Protein AF-A0A378BWE7-F1 (afdb_monomer_lite)

pLDDT: mean 93.75, std 11.57, range [32.78, 98.69]

Foldseek 3Di:
DAQAWEAEVQAWIKGFHDFDADPVRHTDDTDIDTDPVGRVHDDPVPDDHPYYDYDEDPVAWAKAKEKEADDQFQDPCLVPDPDSVVGGDPVRIDIDIDIDGNVCLPFDAPDWDQPPQFAIWHFHPPPDDNRYTYIYHPDGDDDPPVVVPD

Secondary structure (DSSP, 8-state):
-TT-EEEETTS-EEEEEEEEE-TTS-EEEEEEEEEGGGTTS--TT-PPP--EE----TTTPEEEEEEEE--SBSSS-GGGSSSGGGGB-TTSEEEEEEEE-GGGGGP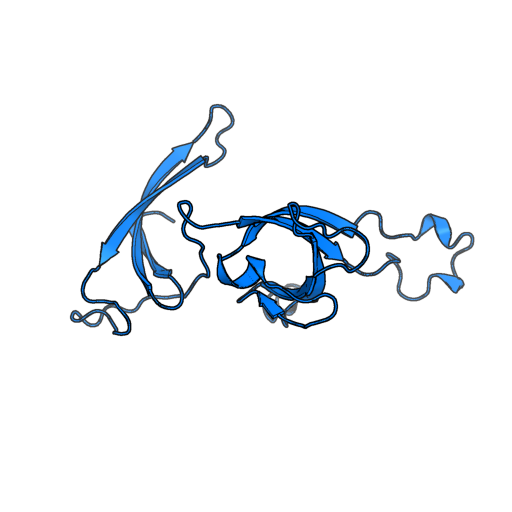PBT-EEEETTTEEEEE-TTT-BTTBEEEEEEEE---SSGGG--

Sequence (150 aa):
MLGKEVRLRNAYVIKAERVEKDAEGNITTIFCTYDADTLSKDPADGRKVKGVIHWVSAAHALPVEIRLYDRLFSVPNPGAADDFLAVINPESLVIKQGYAEPSLAQAEAGKAYQFEREGYFCLDSRYATATNLVFNRTVGLRDTWAKAGE

Organism: Klebsiella pneumoniae subsp. ozaenae (NCBI:txid574)

Structure (mmCIF, N/CA/C/O backbone):
data_AF-A0A378BWE7-F1
#
_entry.id   AF-A0A378BWE7-F1
#
loop_
_atom_site.group_PDB
_atom_site.id
_atom_site.type_symbol
_atom_site.label_atom_id
_atom_site.label_alt_id
_atom_site.label_comp_id
_atom_site.label_asym_id
_atom_site.label_entity_id
_atom_site.label_seq_id
_atom_site.pdbx_PDB_ins_code
_atom_site.Cartn_x
_atom_site.Cartn_y
_atom_site.Cartn_z
_atom_site.occupancy
_atom_site.B_iso_or_equiv
_atom_site.auth_seq_id
_atom_site.auth_comp_id
_atom_site.auth_asym_id
_atom_site.auth_atom_id
_atom_site.pdbx_PDB_model_num
ATOM 1 N N . MET A 1 1 ? -4.709 -14.369 12.193 1.00 67.50 1 MET A N 1
ATOM 2 C CA . MET A 1 1 ? -5.170 -15.283 13.263 1.00 67.50 1 MET A CA 1
ATOM 3 C C . MET A 1 1 ? -6.279 -14.564 14.008 1.00 67.50 1 MET A C 1
ATOM 5 O O . MET A 1 1 ? -6.052 -13.427 14.407 1.00 67.50 1 MET A O 1
ATOM 9 N N . LEU A 1 2 ? -7.461 -15.171 14.109 1.00 89.94 2 LEU A N 1
ATOM 10 C CA . LEU A 1 2 ? -8.603 -14.579 14.815 1.00 89.94 2 LEU A CA 1
ATOM 11 C C . LEU A 1 2 ? -8.305 -14.428 16.314 1.00 89.94 2 LEU A C 1
ATOM 13 O O . LEU A 1 2 ? -7.444 -15.128 16.850 1.00 89.94 2 LEU A O 1
ATOM 17 N N . GLY A 1 3 ? -8.973 -13.478 16.964 1.00 90.94 3 GLY A N 1
ATOM 18 C CA . GLY A 1 3 ? -8.809 -13.158 18.382 1.00 90.94 3 GLY A CA 1
ATOM 19 C C . GLY A 1 3 ? -7.529 -12.393 18.732 1.00 90.94 3 GLY A C 1
ATOM 20 O O . GLY A 1 3 ? -7.311 -12.097 19.904 1.00 90.94 3 GLY A O 1
ATOM 21 N N . LYS A 1 4 ? -6.681 -12.067 17.747 1.00 93.62 4 LYS A N 1
ATOM 22 C CA . LYS A 1 4 ? -5.470 -11.259 17.944 1.00 93.62 4 LYS A CA 1
ATOM 23 C C . LYS A 1 4 ? -5.707 -9.790 17.618 1.00 93.62 4 LYS A C 1
ATOM 25 O O . LYS A 1 4 ? -6.535 -9.452 16.772 1.00 93.62 4 LYS A O 1
ATOM 30 N N . GLU A 1 5 ? -4.907 -8.952 18.266 1.00 95.19 5 GLU A N 1
ATOM 31 C CA . GLU A 1 5 ? -4.941 -7.500 18.133 1.00 95.19 5 GLU A CA 1
ATOM 32 C C . GLU A 1 5 ? -3.760 -6.965 17.335 1.00 95.19 5 GLU A C 1
ATOM 34 O O . GLU A 1 5 ? -2.645 -7.498 17.388 1.00 95.19 5 GLU A O 1
ATOM 39 N N . VAL A 1 6 ? -4.013 -5.874 16.623 1.00 96.69 6 VAL A N 1
ATOM 40 C CA . VAL A 1 6 ? -3.009 -5.098 15.904 1.00 96.69 6 VAL A CA 1
ATOM 41 C C . VAL A 1 6 ? -3.364 -3.621 16.003 1.00 96.69 6 VAL A C 1
ATOM 43 O O . VAL A 1 6 ? -4.539 -3.259 16.070 1.00 96.69 6 VAL A O 1
ATOM 46 N N . ARG A 1 7 ? -2.358 -2.749 16.020 1.00 97.31 7 ARG A N 1
ATOM 47 C CA . ARG A 1 7 ? -2.584 -1.307 15.964 1.00 97.31 7 ARG A CA 1
ATOM 48 C C . ARG A 1 7 ? -2.670 -0.850 14.514 1.00 97.31 7 ARG A C 1
ATOM 50 O O . ARG A 1 7 ? -1.788 -1.151 13.710 1.00 97.31 7 ARG A O 1
ATOM 57 N N . LEU A 1 8 ? -3.700 -0.080 14.196 1.00 97.69 8 LEU A N 1
ATOM 58 C CA . LEU A 1 8 ? -3.741 0.690 12.963 1.00 97.69 8 LEU A CA 1
ATOM 59 C C . LEU A 1 8 ? -2.814 1.898 13.115 1.00 97.69 8 LEU A C 1
ATOM 61 O O . LEU A 1 8 ? -2.869 2.615 14.118 1.00 97.69 8 LEU A O 1
ATOM 65 N N . ARG A 1 9 ? -1.918 2.110 12.149 1.00 97.25 9 ARG A N 1
ATOM 66 C CA . ARG A 1 9 ? -0.983 3.236 12.172 1.00 97.25 9 ARG A CA 1
ATOM 67 C C . ARG A 1 9 ? -1.734 4.555 12.376 1.00 97.25 9 ARG A C 1
ATOM 69 O O . ARG A 1 9 ? -2.716 4.815 11.687 1.00 97.25 9 ARG A O 1
ATOM 76 N N . ASN A 1 10 ? -1.249 5.367 13.320 1.00 96.12 10 ASN A N 1
ATOM 77 C CA . ASN A 1 10 ? -1.820 6.667 13.697 1.00 96.12 10 ASN A CA 1
ATOM 78 C C . ASN A 1 10 ? -3.310 6.607 14.093 1.00 96.12 10 ASN A C 1
ATOM 80 O O . ASN A 1 10 ? -4.024 7.598 13.980 1.00 96.12 10 ASN A O 1
ATOM 84 N N . ALA A 1 11 ? -3.777 5.445 14.557 1.00 96.88 11 ALA A N 1
ATOM 85 C CA . ALA A 1 11 ? -5.167 5.202 14.913 1.00 96.88 11 ALA A CA 1
ATOM 86 C C . ALA A 1 11 ? -5.280 4.192 16.077 1.00 96.88 11 ALA A C 1
ATOM 88 O O . ALA A 1 11 ? -4.347 3.996 16.867 1.00 96.88 11 ALA A O 1
ATOM 89 N N . TYR A 1 12 ? -6.461 3.591 16.203 1.00 97.88 12 TYR A N 1
ATOM 90 C CA . TYR A 1 12 ? -6.854 2.690 17.282 1.00 97.88 12 TYR A CA 1
ATOM 91 C C . TYR A 1 12 ? -6.238 1.286 17.164 1.00 97.88 12 TYR A C 1
ATOM 93 O O . TYR A 1 12 ? -5.763 0.856 16.107 1.00 97.88 12 TYR A O 1
ATOM 101 N N . VAL A 1 13 ? -6.284 0.541 18.267 1.00 97.81 13 VAL A N 1
ATOM 102 C CA . VAL A 1 13 ? -6.072 -0.910 18.293 1.00 97.81 13 VAL A CA 1
ATOM 103 C C . VAL A 1 13 ? -7.354 -1.603 17.845 1.00 97.81 13 VAL A C 1
ATOM 105 O O . VAL A 1 13 ? -8.440 -1.262 18.314 1.00 97.81 13 VAL A O 1
ATOM 108 N N . ILE A 1 14 ? -7.221 -2.580 16.948 1.00 97.50 14 ILE A N 1
ATOM 109 C CA . ILE A 1 14 ? -8.327 -3.411 16.470 1.00 97.50 14 ILE A CA 1
ATOM 110 C C . ILE A 1 14 ? -8.095 -4.877 16.816 1.00 97.50 14 ILE A C 1
ATOM 112 O O . ILE A 1 14 ? -6.951 -5.338 16.873 1.00 97.50 14 ILE A O 1
ATOM 116 N N . LYS A 1 15 ? -9.186 -5.622 16.974 1.00 96.94 15 LYS A N 1
ATOM 117 C CA . LYS A 1 15 ? -9.182 -7.067 17.199 1.00 96.94 15 LYS A CA 1
ATOM 118 C C . LYS A 1 15 ? -9.972 -7.767 16.104 1.00 96.94 15 LYS A C 1
ATOM 120 O O . LYS A 1 15 ? -11.129 -7.434 15.874 1.00 96.94 15 LYS A O 1
ATOM 125 N N . ALA A 1 16 ? -9.358 -8.746 15.443 1.00 97.19 16 ALA A N 1
ATOM 126 C CA . ALA A 1 16 ? -10.034 -9.531 14.411 1.00 97.19 16 ALA A CA 1
ATOM 127 C C . ALA A 1 16 ? -10.967 -10.574 15.045 1.00 97.19 16 ALA A C 1
ATOM 129 O O . ALA A 1 16 ? -10.490 -11.479 15.730 1.00 97.19 16 ALA A O 1
ATOM 130 N N . GLU A 1 17 ? -12.272 -10.481 14.789 1.00 97.69 17 GLU A N 1
ATOM 131 C CA . GLU A 1 17 ? -13.286 -11.347 15.410 1.00 97.69 17 GLU A CA 1
ATOM 132 C C . GLU A 1 17 ? -13.723 -12.483 14.482 1.00 97.69 17 GLU A C 1
ATOM 134 O O . GLU A 1 17 ? -13.760 -13.645 14.885 1.00 97.69 17 GLU A O 1
ATOM 139 N N . ARG A 1 18 ? -14.009 -12.173 13.211 1.00 97.69 18 ARG A N 1
ATOM 140 C CA . ARG A 1 18 ? -14.424 -13.167 12.207 1.00 97.69 18 ARG A CA 1
ATOM 141 C C . ARG A 1 18 ? -13.958 -12.789 10.805 1.00 97.69 18 ARG A C 1
ATOM 143 O O . ARG A 1 18 ? -13.626 -11.636 10.539 1.00 97.69 18 ARG A O 1
ATOM 150 N N . VAL A 1 19 ? -13.977 -13.766 9.903 1.00 98.12 19 VAL A N 1
ATOM 151 C CA . VAL A 1 19 ? -13.735 -13.561 8.470 1.00 98.12 19 VAL A CA 1
ATOM 152 C C . VAL A 1 19 ? -14.895 -14.104 7.652 1.00 98.12 19 VAL A C 1
ATOM 154 O O . VAL A 1 19 ? -15.502 -15.106 8.027 1.00 98.12 19 VAL A O 1
ATOM 157 N N .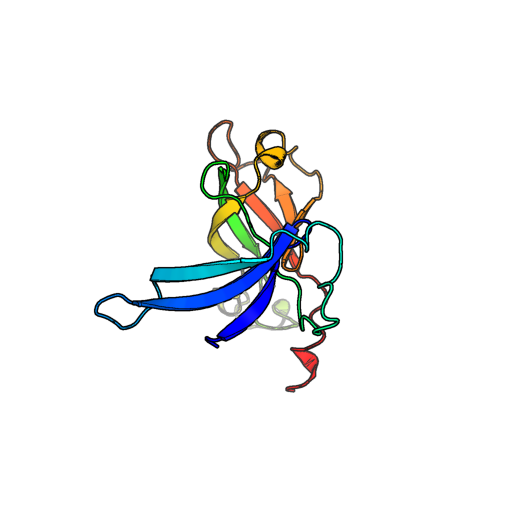 GLU A 1 20 ? -15.175 -13.453 6.533 1.00 98.25 20 GLU A N 1
ATOM 158 C CA . GLU A 1 20 ? -15.972 -14.014 5.445 1.00 98.25 20 GLU A CA 1
ATOM 159 C C . GLU A 1 20 ? -15.047 -14.523 4.346 1.00 98.25 20 GLU A C 1
ATOM 161 O O . GLU A 1 20 ? -13.941 -14.004 4.149 1.00 98.25 20 GLU A O 1
ATOM 166 N N . LYS A 1 21 ? -15.497 -15.583 3.674 1.00 98.44 21 LYS A N 1
ATOM 167 C CA . LYS A 1 21 ? -14.787 -16.222 2.574 1.00 98.44 21 LYS A CA 1
ATOM 168 C C . LYS A 1 21 ? -15.721 -16.426 1.391 1.00 98.44 21 LYS A C 1
ATOM 170 O O . LYS A 1 21 ? -16.920 -16.614 1.593 1.00 98.44 21 LYS A O 1
ATOM 175 N N . ASP A 1 22 ? -15.165 -16.402 0.189 1.00 97.81 22 ASP A N 1
ATOM 176 C CA . ASP A 1 22 ? -15.877 -16.803 -1.023 1.00 97.81 22 ASP A CA 1
ATOM 177 C C . ASP A 1 22 ? -15.974 -18.340 -1.154 1.00 97.81 22 ASP A C 1
ATOM 179 O O . ASP A 1 22 ? -15.549 -19.093 -0.272 1.00 97.81 22 ASP A O 1
ATOM 183 N N . ALA A 1 23 ? -16.554 -18.808 -2.263 1.00 98.00 23 ALA A N 1
ATOM 184 C CA . ALA A 1 23 ? -16.739 -20.232 -2.549 1.00 98.00 23 ALA A CA 1
ATOM 185 C C . ALA A 1 23 ? -15.419 -21.006 -2.736 1.00 98.00 23 ALA A C 1
ATOM 187 O O . ALA A 1 23 ? -15.393 -22.222 -2.559 1.00 98.00 23 ALA A O 1
ATOM 188 N N . GLU A 1 24 ? -14.332 -20.312 -3.071 1.00 97.44 24 GLU A N 1
ATOM 189 C CA . GLU A 1 24 ? -12.995 -20.880 -3.276 1.00 97.44 24 GLU A CA 1
ATOM 190 C C . GLU A 1 24 ? -12.166 -20.867 -1.980 1.00 97.44 24 GLU A C 1
ATOM 192 O O . GLU A 1 24 ? -11.083 -21.447 -1.907 1.00 97.44 24 GLU A O 1
ATOM 197 N N . GLY A 1 25 ? -12.696 -20.250 -0.920 1.00 96.88 25 GLY A N 1
ATOM 198 C CA . GLY A 1 25 ? -12.066 -20.159 0.389 1.00 96.88 25 GLY A CA 1
ATOM 199 C C . GLY A 1 25 ? -11.161 -18.939 0.571 1.00 96.88 25 GLY A C 1
ATOM 200 O O . GLY A 1 25 ? -10.504 -18.846 1.620 1.00 96.88 25 GLY A O 1
ATOM 201 N N . ASN A 1 26 ? -11.144 -17.996 -0.378 1.00 97.38 26 ASN A N 1
ATOM 202 C CA . ASN A 1 26 ? -10.397 -16.745 -0.259 1.00 97.38 26 ASN A CA 1
ATOM 203 C C . ASN A 1 26 ? -11.097 -15.808 0.729 1.00 97.38 26 ASN A C 1
ATOM 205 O O . ASN A 1 26 ? -12.321 -15.712 0.749 1.00 97.38 26 ASN A O 1
ATOM 209 N N . ILE A 1 27 ? -10.329 -15.101 1.562 1.00 97.44 27 ILE A N 1
ATOM 210 C CA . ILE A 1 27 ? -10.885 -14.137 2.525 1.00 97.44 27 ILE A CA 1
ATOM 211 C C . ILE A 1 27 ? -11.332 -12.877 1.781 1.00 97.44 27 ILE A C 1
ATOM 213 O O . ILE A 1 27 ? -10.513 -12.219 1.144 1.00 97.44 27 ILE A O 1
ATOM 217 N N . THR A 1 28 ? -12.603 -12.505 1.930 1.00 97.88 28 THR A N 1
ATOM 218 C CA . THR A 1 28 ? -13.199 -11.321 1.287 1.00 97.88 28 THR A CA 1
ATOM 219 C C . THR A 1 28 ? -13.384 -10.160 2.254 1.00 97.88 28 THR A C 1
ATOM 221 O O . THR A 1 28 ? -13.318 -8.998 1.861 1.00 97.88 28 THR A O 1
ATOM 224 N N . THR A 1 29 ? -13.629 -10.438 3.536 1.00 97.94 29 THR A N 1
ATOM 225 C CA . THR A 1 29 ? -13.834 -9.403 4.557 1.00 97.94 29 THR A CA 1
ATOM 226 C C . THR A 1 29 ? -13.366 -9.892 5.922 1.00 97.94 29 THR A C 1
ATOM 228 O O . THR A 1 29 ? -13.593 -11.040 6.306 1.00 97.94 29 THR A O 1
ATOM 231 N N . ILE A 1 30 ? -12.715 -9.004 6.674 1.00 97.56 30 ILE A N 1
ATOM 232 C CA . ILE A 1 30 ? -12.307 -9.234 8.061 1.00 97.56 30 ILE A CA 1
ATOM 233 C C . ILE A 1 30 ? -13.117 -8.283 8.935 1.00 97.56 30 ILE A C 1
ATOM 235 O O . ILE A 1 30 ? -13.037 -7.067 8.775 1.00 97.56 30 ILE A O 1
ATOM 239 N N . PHE A 1 31 ? -13.887 -8.838 9.862 1.00 98.19 31 PHE A N 1
ATOM 240 C CA . PHE A 1 31 ? -14.690 -8.061 10.796 1.00 98.19 31 PHE A CA 1
ATOM 241 C C . PHE A 1 31 ? -13.923 -7.904 12.098 1.00 98.19 31 PHE A C 1
ATOM 243 O O . PHE A 1 31 ? -13.473 -8.892 12.693 1.00 98.19 31 PHE A O 1
ATOM 250 N N . CYS A 1 32 ? -13.799 -6.657 12.536 1.00 98.12 32 CYS A N 1
ATOM 251 C CA . CYS A 1 32 ? -13.018 -6.288 13.702 1.00 98.12 32 CYS A CA 1
ATOM 252 C C . CYS A 1 32 ? -13.839 -5.447 14.678 1.00 98.12 32 CYS A C 1
ATOM 254 O O . CYS A 1 32 ? -14.725 -4.696 14.271 1.00 98.12 32 CYS A O 1
ATOM 256 N N . THR A 1 33 ? -13.487 -5.531 15.955 1.00 98.06 33 THR A N 1
ATOM 257 C CA . THR A 1 33 ? -13.810 -4.514 16.963 1.00 98.06 33 THR A CA 1
ATOM 258 C C . THR A 1 33 ? -12.610 -3.582 17.139 1.00 98.06 33 THR A C 1
ATOM 260 O O . THR A 1 33 ? -11.499 -3.909 16.708 1.00 98.06 33 THR A O 1
ATOM 263 N N . TYR A 1 34 ? -12.815 -2.414 17.746 1.00 97.50 34 TYR A N 1
ATOM 264 C CA . TYR A 1 34 ? -11.731 -1.493 18.088 1.00 97.50 34 TYR A CA 1
ATOM 265 C C . TYR A 1 34 ? -11.869 -0.997 19.526 1.00 97.50 34 TYR A C 1
ATOM 267 O O . TYR A 1 34 ? -12.969 -0.968 20.076 1.00 97.50 34 TYR A O 1
ATOM 275 N N . ASP A 1 35 ? -10.744 -0.607 20.116 1.00 97.00 35 ASP A N 1
ATOM 276 C CA . ASP A 1 35 ? -10.679 -0.015 21.449 1.00 97.00 35 ASP A CA 1
ATOM 277 C C . ASP A 1 35 ? -10.621 1.517 21.337 1.00 97.00 35 ASP A C 1
ATOM 279 O O . ASP A 1 35 ? -9.616 2.075 20.885 1.00 97.00 35 ASP A O 1
ATOM 283 N N . ALA A 1 36 ? -11.699 2.199 21.733 1.00 96.69 36 ALA A N 1
ATOM 284 C CA . ALA A 1 36 ? -11.846 3.649 21.594 1.00 96.69 36 ALA A CA 1
ATOM 285 C C . ALA A 1 36 ? -10.869 4.463 22.462 1.00 96.69 36 ALA A C 1
ATOM 287 O O . ALA A 1 36 ? -10.569 5.607 22.117 1.00 96.69 36 ALA A O 1
ATOM 288 N N . ASP A 1 37 ? -10.309 3.874 23.520 1.00 95.81 37 ASP A N 1
ATOM 289 C CA . ASP A 1 37 ? -9.399 4.565 24.438 1.00 95.81 37 ASP A CA 1
ATOM 290 C C . ASP A 1 37 ? -7.933 4.529 23.968 1.00 95.81 37 ASP A C 1
ATOM 292 O O . ASP A 1 37 ? -7.047 5.120 24.589 1.00 95.81 37 ASP A O 1
ATOM 296 N N . THR A 1 38 ? -7.663 3.879 22.830 1.00 96.69 38 THR A N 1
ATOM 297 C CA . THR A 1 38 ? -6.298 3.646 22.321 1.00 96.69 38 THR A CA 1
ATOM 298 C C . THR A 1 38 ? -5.829 4.637 21.257 1.00 96.69 38 THR A C 1
ATOM 300 O O . THR A 1 38 ? -4.745 4.455 20.687 1.00 96.69 38 THR A O 1
ATOM 303 N N . LEU A 1 39 ? -6.593 5.697 20.964 1.00 96.00 39 LEU A N 1
ATOM 304 C CA . LEU A 1 39 ? -6.133 6.739 20.040 1.00 96.00 39 LEU A CA 1
ATOM 305 C C . LEU A 1 39 ? -4.897 7.437 20.614 1.00 96.00 39 LEU A C 1
ATOM 307 O O . LEU A 1 39 ? -4.972 8.092 21.653 1.00 96.00 39 LEU A O 1
ATOM 311 N N . SER A 1 40 ? -3.760 7.296 19.927 1.00 89.19 40 SER A N 1
ATOM 312 C CA . SER A 1 40 ? -2.462 7.866 20.329 1.00 89.19 40 SER A CA 1
ATOM 313 C C . SER A 1 40 ? -1.979 7.456 21.730 1.00 89.19 40 SER A C 1
ATOM 315 O O . SER A 1 40 ? -1.095 8.103 22.289 1.00 89.19 40 SER A O 1
ATOM 317 N N . LYS A 1 41 ? -2.550 6.392 22.304 1.00 92.62 41 LYS A N 1
ATOM 318 C CA . LYS A 1 41 ? -2.253 5.893 23.652 1.00 92.62 41 LYS A CA 1
ATOM 319 C C . LYS A 1 41 ? -2.195 4.375 23.653 1.00 92.62 41 LYS A C 1
ATOM 321 O O . LYS A 1 41 ? -2.854 3.723 22.839 1.00 92.62 41 LYS A O 1
ATOM 326 N N . ASP A 1 42 ? -1.429 3.812 24.575 1.00 91.50 42 ASP A N 1
ATOM 327 C CA . ASP A 1 42 ? -1.445 2.374 24.830 1.00 91.50 42 ASP A CA 1
ATOM 328 C C . ASP A 1 42 ? -2.722 1.948 25.570 1.00 91.50 42 ASP A C 1
ATOM 330 O O . ASP A 1 42 ? -3.344 2.780 26.236 1.00 91.50 42 ASP A O 1
ATOM 334 N N . PRO A 1 43 ? -3.137 0.672 25.446 1.00 92.69 43 PRO A N 1
ATOM 335 C CA . PRO A 1 43 ? -4.274 0.147 26.193 1.00 92.69 43 PRO A CA 1
ATOM 336 C C . PRO A 1 43 ? -4.128 0.372 27.703 1.00 92.69 43 PRO A C 1
ATOM 338 O O . PRO A 1 43 ? -3.087 0.066 28.288 1.00 92.69 43 PRO A O 1
ATOM 341 N N . ALA A 1 44 ? -5.184 0.882 28.339 1.00 91.88 44 ALA A N 1
ATOM 342 C CA . ALA A 1 44 ? -5.175 1.234 29.761 1.00 91.88 44 ALA A CA 1
ATOM 343 C C . ALA A 1 44 ? -4.988 0.020 30.692 1.00 91.88 44 ALA A C 1
ATOM 345 O O . ALA A 1 44 ? -4.489 0.160 31.805 1.00 91.88 44 ALA A O 1
ATOM 346 N N . ASP A 1 45 ? -5.355 -1.173 30.223 1.00 92.19 45 ASP A N 1
ATOM 347 C CA . ASP A 1 45 ? -5.183 -2.450 30.921 1.00 92.19 45 ASP A CA 1
ATOM 348 C C . ASP A 1 45 ? -3.754 -3.026 30.811 1.00 92.19 45 ASP A C 1
ATOM 350 O O . ASP A 1 45 ? -3.464 -4.090 31.359 1.00 92.19 45 ASP A O 1
ATOM 354 N N . GLY A 1 46 ? -2.844 -2.337 30.111 1.00 90.25 46 GLY A N 1
ATOM 355 C CA . GLY A 1 46 ? -1.438 -2.718 29.983 1.00 90.25 46 GLY A CA 1
ATOM 356 C C . GLY A 1 46 ? -1.174 -3.882 29.024 1.00 90.25 46 GLY A C 1
ATOM 357 O O . GLY A 1 46 ? -0.041 -4.377 28.958 1.00 90.25 46 GLY A O 1
ATOM 358 N N . ARG A 1 47 ? -2.178 -4.344 28.262 1.00 91.94 47 ARG A N 1
ATOM 359 C CA . ARG A 1 47 ? -1.976 -5.430 27.292 1.00 91.94 47 ARG A CA 1
ATOM 360 C C . ARG A 1 47 ? -1.031 -5.002 26.167 1.00 91.94 47 ARG A C 1
ATOM 362 O O . ARG A 1 47 ? -1.099 -3.897 25.632 1.00 91.94 47 ARG A O 1
ATOM 369 N N . LYS A 1 48 ? -0.132 -5.911 25.775 1.00 89.38 48 LYS A N 1
ATOM 370 C CA . LYS A 1 48 ? 0.858 -5.657 24.718 1.00 89.38 48 LYS A CA 1
ATOM 371 C C . LYS A 1 48 ? 0.285 -5.947 23.334 1.00 89.38 48 LYS A C 1
ATOM 373 O O . LYS A 1 48 ? -0.003 -7.100 23.010 1.00 89.38 48 LYS A O 1
ATOM 378 N N . VAL A 1 49 ? 0.249 -4.928 22.479 1.00 92.00 49 VAL A N 1
ATOM 379 C CA . VAL A 1 49 ? -0.110 -5.059 21.060 1.00 92.00 49 VAL A CA 1
ATOM 380 C C . VAL A 1 49 ? 1.152 -5.335 20.240 1.00 92.00 49 VAL A C 1
ATOM 382 O O . VAL A 1 49 ? 2.099 -4.555 20.252 1.00 92.00 49 VAL A O 1
ATOM 385 N N . LYS A 1 50 ? 1.191 -6.477 19.544 1.00 87.81 50 LYS A N 1
ATOM 386 C CA . LYS A 1 50 ? 2.429 -7.038 18.963 1.00 87.81 50 LYS A CA 1
ATOM 387 C C . LYS A 1 50 ? 2.858 -6.436 17.621 1.00 87.81 50 LYS A C 1
ATOM 389 O O . LYS A 1 50 ? 3.878 -6.853 17.082 1.00 87.81 50 LYS A O 1
ATOM 394 N N . GLY A 1 51 ? 2.103 -5.497 17.059 1.00 92.31 51 GLY A N 1
ATOM 395 C CA . GLY A 1 51 ? 2.446 -4.911 15.769 1.00 92.31 51 GLY A CA 1
ATOM 396 C C . GLY A 1 51 ? 1.577 -3.727 15.380 1.00 92.31 51 GLY A C 1
ATOM 397 O O . GLY A 1 51 ? 0.501 -3.509 15.941 1.00 92.31 51 GLY A O 1
ATOM 398 N N . VAL A 1 52 ? 2.070 -2.991 14.388 1.00 95.75 52 VAL A N 1
ATOM 399 C CA . VAL A 1 52 ? 1.385 -1.871 13.745 1.00 95.75 52 VAL A CA 1
ATOM 400 C C . VAL A 1 52 ? 1.296 -2.165 12.249 1.00 95.75 52 VAL A C 1
ATOM 402 O O . VAL A 1 52 ? 2.297 -2.553 11.642 1.00 95.75 52 VAL A O 1
ATOM 405 N N . ILE A 1 53 ? 0.119 -1.980 11.656 1.00 97.06 53 ILE A N 1
ATOM 406 C CA . ILE A 1 53 ? -0.102 -2.078 10.206 1.00 97.06 53 ILE A CA 1
ATOM 407 C C . ILE A 1 53 ? -0.554 -0.728 9.649 1.00 97.06 53 ILE A C 1
ATOM 409 O O . ILE A 1 53 ? -1.229 0.038 10.340 1.00 97.06 53 ILE A O 1
ATOM 413 N N . HIS A 1 54 ? -0.177 -0.432 8.405 1.00 97.94 54 HIS A N 1
ATOM 414 C CA . HIS A 1 54 ? -0.783 0.674 7.667 1.00 97.94 54 HIS A CA 1
ATOM 415 C C . HIS A 1 54 ? -2.214 0.296 7.260 1.00 97.94 54 HIS A C 1
ATOM 417 O O . HIS A 1 54 ? -2.591 -0.878 7.284 1.00 97.94 54 HIS A O 1
ATOM 423 N N . TRP A 1 55 ? -3.011 1.295 6.901 1.00 98.31 55 TRP A N 1
ATOM 424 C CA . TRP A 1 55 ? -4.397 1.134 6.474 1.00 98.31 55 TRP A CA 1
ATOM 425 C C . TRP A 1 55 ? -4.852 2.391 5.728 1.00 98.31 55 TRP A C 1
ATOM 427 O O . TRP A 1 55 ? -4.209 3.434 5.822 1.00 98.31 55 TRP A O 1
ATOM 437 N N . VAL A 1 56 ? -5.979 2.296 5.024 1.00 98.25 56 VAL A N 1
ATOM 438 C CA . VAL A 1 56 ? -6.673 3.439 4.419 1.00 98.25 56 VAL A CA 1
ATOM 439 C C . VAL A 1 56 ? -8.172 3.337 4.701 1.00 98.25 56 VAL A C 1
ATOM 441 O O . VAL A 1 56 ? -8.717 2.241 4.840 1.00 98.25 56 VAL A O 1
ATOM 444 N N . SER A 1 57 ? -8.853 4.478 4.806 1.00 98.19 57 SER A N 1
ATOM 445 C CA . SER A 1 57 ? -10.307 4.524 4.995 1.00 98.19 57 SER A CA 1
ATOM 446 C C . SER A 1 57 ? -11.014 4.293 3.663 1.00 98.19 57 SER A C 1
ATOM 448 O O . SER A 1 57 ? -10.898 5.127 2.774 1.00 98.19 57 SER A O 1
ATOM 450 N N . ALA A 1 58 ? -11.799 3.220 3.532 1.00 97.62 58 ALA A N 1
ATOM 451 C CA . ALA A 1 58 ? -12.523 2.914 2.292 1.00 97.62 58 ALA A CA 1
ATOM 452 C C . ALA A 1 58 ? -13.441 4.056 1.811 1.00 97.62 58 ALA A C 1
ATOM 454 O O . ALA A 1 58 ? -13.620 4.230 0.613 1.00 97.62 58 ALA A O 1
ATOM 455 N N . ALA A 1 59 ? -13.982 4.863 2.731 1.00 98.12 59 ALA A N 1
ATOM 456 C CA . ALA A 1 59 ? -14.835 6.005 2.398 1.00 98.12 59 ALA A CA 1
ATOM 457 C C . ALA A 1 59 ? -14.079 7.170 1.732 1.00 98.12 59 ALA A C 1
ATOM 459 O O . ALA A 1 59 ? -14.699 8.012 1.091 1.00 98.12 59 ALA A O 1
ATOM 460 N N . HIS A 1 60 ? -12.758 7.235 1.905 1.00 98.06 60 HIS A N 1
ATOM 461 C CA . HIS A 1 60 ? -11.938 8.356 1.444 1.00 98.06 60 HIS A CA 1
ATOM 462 C C . HIS A 1 60 ? -10.798 7.922 0.517 1.00 98.06 60 HIS A C 1
ATOM 464 O O . HIS A 1 60 ? -10.155 8.764 -0.102 1.00 98.06 60 HIS A O 1
ATOM 470 N N . ALA A 1 61 ? -10.501 6.626 0.447 1.00 97.81 61 ALA A N 1
ATOM 471 C CA . ALA A 1 61 ? -9.343 6.135 -0.268 1.00 97.81 61 ALA A CA 1
ATOM 472 C C . ALA A 1 61 ? -9.460 6.372 -1.778 1.00 97.81 61 ALA A C 1
ATOM 474 O O . ALA A 1 61 ? -10.531 6.255 -2.372 1.00 97.81 61 ALA A O 1
ATOM 475 N N . LEU A 1 62 ? -8.325 6.678 -2.396 1.00 97.81 62 LEU A N 1
ATOM 476 C CA . LEU A 1 62 ? -8.207 6.915 -3.827 1.00 97.81 62 LEU A CA 1
ATOM 477 C C . LEU A 1 62 ? -7.796 5.610 -4.513 1.00 97.81 62 LEU A C 1
ATOM 479 O O . LEU A 1 62 ? -6.827 5.000 -4.055 1.00 97.81 62 LEU A O 1
ATOM 483 N N . PRO A 1 63 ? -8.471 5.168 -5.587 1.00 98.19 63 PRO A N 1
ATOM 484 C CA . PRO A 1 63 ? -7.983 4.055 -6.390 1.00 98.19 63 PRO A CA 1
ATOM 485 C C . PRO A 1 63 ? -6.680 4.463 -7.088 1.00 98.19 63 PRO A C 1
ATOM 487 O O . PRO A 1 63 ? -6.587 5.557 -7.650 1.00 98.19 63 PRO A O 1
ATOM 490 N N . VAL A 1 64 ? -5.673 3.593 -7.039 1.00 98.38 64 VAL A N 1
ATOM 491 C CA . VAL A 1 64 ? -4.354 3.853 -7.626 1.00 98.38 64 VAL A CA 1
ATOM 492 C C . VAL A 1 64 ? -3.803 2.621 -8.334 1.00 98.38 64 VAL A C 1
ATOM 494 O O . VAL A 1 64 ? -3.927 1.495 -7.844 1.00 98.38 64 VAL A O 1
ATOM 497 N N . GLU A 1 65 ? -3.122 2.846 -9.453 1.00 98.69 65 GLU A N 1
ATOM 498 C CA . GLU A 1 65 ? -2.245 1.850 -10.059 1.00 98.69 65 GLU A CA 1
ATOM 499 C C . GLU A 1 65 ? -0.876 1.914 -9.373 1.00 98.69 65 GLU A C 1
ATOM 501 O O . GLU A 1 65 ? -0.280 2.981 -9.216 1.00 98.69 65 GLU A O 1
ATOM 506 N N . ILE A 1 66 ? -0.353 0.759 -8.977 1.00 98.62 66 ILE A N 1
ATOM 507 C CA . ILE A 1 66 ? 0.946 0.622 -8.327 1.00 98.62 66 ILE A CA 1
ATOM 508 C C . ILE A 1 66 ? 1.830 -0.246 -9.210 1.00 98.62 66 ILE A C 1
ATOM 510 O O . ILE A 1 66 ? 1.519 -1.404 -9.491 1.00 98.62 66 ILE A O 1
ATOM 514 N N . ARG A 1 67 ? 2.965 0.310 -9.620 1.00 98.56 67 ARG A N 1
ATOM 515 C CA . ARG A 1 67 ? 3.977 -0.355 -10.436 1.00 98.56 67 ARG A CA 1
ATOM 516 C C . ARG A 1 67 ? 5.130 -0.792 -9.559 1.00 98.56 67 ARG A C 1
ATOM 518 O O . ARG A 1 67 ? 5.947 0.016 -9.112 1.00 98.56 67 ARG A O 1
ATO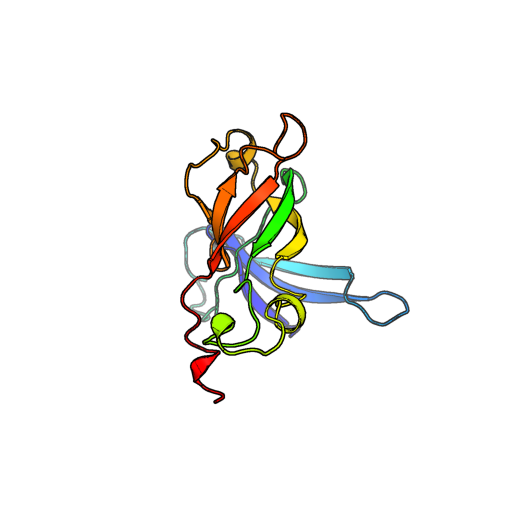M 525 N N . LEU A 1 68 ? 5.167 -2.086 -9.286 1.00 98.25 68 LEU A N 1
ATOM 526 C CA . LEU A 1 68 ? 6.198 -2.719 -8.484 1.00 98.25 68 LEU A CA 1
ATOM 527 C C . LEU A 1 68 ? 7.327 -3.143 -9.415 1.00 98.25 68 LEU A C 1
ATOM 529 O O . LEU A 1 68 ? 7.215 -4.153 -10.106 1.00 98.25 68 LEU A O 1
ATOM 533 N N . TYR A 1 69 ? 8.395 -2.352 -9.436 1.00 97.69 69 TYR A N 1
ATOM 534 C CA . TY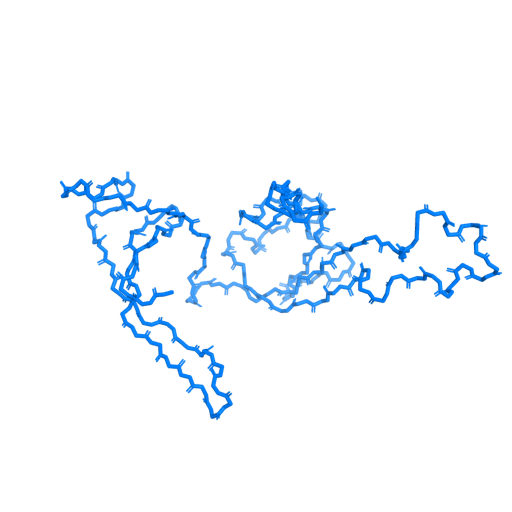R A 1 69 ? 9.609 -2.718 -10.151 1.00 97.69 69 TYR A CA 1
ATOM 535 C C . TYR A 1 69 ? 10.469 -3.678 -9.328 1.00 97.69 69 TYR A C 1
ATOM 537 O O . TYR A 1 69 ? 10.487 -3.623 -8.086 1.00 97.69 69 TYR A O 1
ATOM 545 N N . ASP A 1 70 ? 11.195 -4.515 -10.056 1.00 95.44 70 ASP A N 1
ATOM 546 C CA . ASP A 1 70 ? 12.302 -5.340 -9.587 1.00 95.44 70 ASP A CA 1
ATOM 547 C C . ASP A 1 70 ? 13.469 -5.249 -10.593 1.00 95.44 70 ASP A C 1
ATOM 549 O O . ASP A 1 70 ? 13.424 -4.491 -11.567 1.00 95.44 70 ASP A O 1
ATOM 553 N N . ARG A 1 71 ? 14.549 -5.993 -10.356 1.00 96.06 71 ARG A N 1
ATOM 554 C CA . ARG A 1 71 ? 15.688 -6.114 -11.268 1.00 96.06 71 ARG A CA 1
ATOM 555 C C . ARG A 1 71 ? 15.204 -6.497 -12.667 1.00 96.06 71 ARG A C 1
ATOM 557 O O . ARG A 1 71 ? 14.424 -7.433 -12.818 1.00 96.06 71 ARG A O 1
ATOM 564 N N . LEU A 1 72 ? 15.718 -5.802 -13.685 1.00 98.12 72 LEU A N 1
ATOM 565 C CA . LEU A 1 72 ? 15.373 -6.044 -15.093 1.00 98.12 72 LEU A CA 1
ATOM 566 C C . LEU A 1 72 ? 15.819 -7.425 -15.588 1.00 98.12 72 LEU A C 1
ATOM 568 O O . LEU A 1 72 ? 15.174 -8.005 -16.454 1.00 98.12 72 LEU A O 1
ATOM 572 N N . PHE A 1 73 ? 16.913 -7.948 -15.042 1.00 98.19 73 PHE A N 1
ATOM 573 C CA . PHE A 1 73 ? 17.482 -9.234 -15.427 1.00 98.19 73 PHE A CA 1
ATOM 574 C C . PHE A 1 73 ? 17.459 -10.201 -14.248 1.00 98.19 73 PHE A C 1
ATOM 576 O O . PHE A 1 73 ? 17.664 -9.797 -13.101 1.00 98.19 73 PHE A O 1
ATOM 583 N N . SER A 1 74 ? 17.239 -11.481 -14.541 1.00 96.69 74 SER A N 1
ATOM 584 C CA . SER A 1 74 ? 17.209 -12.564 -13.551 1.00 96.69 74 SER A CA 1
ATOM 585 C C . SER A 1 74 ? 18.606 -13.043 -13.135 1.00 96.69 74 SER A C 1
ATOM 587 O O . SER A 1 74 ? 18.739 -13.796 -12.173 1.00 96.69 74 SER A O 1
ATOM 589 N N . VAL A 1 75 ? 19.659 -12.582 -13.823 1.00 96.12 75 VAL A N 1
ATOM 590 C CA . VAL A 1 75 ? 21.058 -12.962 -13.576 1.00 96.12 75 VAL A CA 1
ATOM 591 C C . VAL A 1 75 ? 21.932 -11.750 -13.217 1.00 96.12 75 VAL A C 1
ATOM 593 O O . VAL A 1 75 ? 21.674 -10.646 -13.700 1.00 96.12 75 VAL A O 1
ATOM 596 N N . PRO A 1 76 ? 23.007 -11.921 -12.417 1.00 96.31 76 PRO A N 1
ATOM 597 C CA . PRO A 1 76 ? 23.893 -10.814 -12.034 1.00 96.31 76 PRO A CA 1
ATOM 598 C C . PRO A 1 76 ? 24.680 -10.181 -13.192 1.00 96.31 76 PRO A C 1
ATOM 600 O O . PRO A 1 76 ? 24.970 -8.989 -13.144 1.00 96.31 76 PRO A O 1
ATOM 603 N N . ASN A 1 77 ? 25.044 -10.968 -14.213 1.00 96.69 77 ASN A N 1
ATOM 604 C CA . ASN A 1 77 ? 25.807 -10.507 -15.377 1.00 96.69 77 ASN A CA 1
ATOM 605 C C . ASN A 1 77 ? 25.096 -10.885 -16.693 1.00 96.69 77 ASN A C 1
ATOM 607 O O . ASN A 1 77 ? 25.486 -11.859 -17.339 1.00 96.69 77 ASN A O 1
ATOM 611 N N . PRO A 1 78 ? 24.052 -10.142 -17.103 1.00 96.94 78 PRO A N 1
ATOM 612 C CA . PRO A 1 78 ? 23.290 -10.443 -18.318 1.00 96.94 78 PRO A CA 1
ATOM 613 C C . PRO A 1 78 ? 24.121 -10.311 -19.602 1.00 96.94 78 PRO A C 1
ATOM 615 O O . PRO A 1 78 ? 23.817 -10.970 -20.587 1.00 96.94 78 PRO A O 1
ATOM 618 N N . GLY A 1 79 ? 25.198 -9.514 -19.595 1.00 97.00 79 GLY A N 1
ATOM 619 C CA . GLY A 1 79 ? 26.080 -9.344 -20.757 1.00 97.00 79 GLY A CA 1
ATOM 620 C C . GLY A 1 79 ? 26.955 -10.561 -21.078 1.00 97.00 79 GLY A C 1
ATOM 621 O O . GLY A 1 79 ? 27.575 -10.587 -22.134 1.00 97.00 79 GLY A O 1
ATOM 622 N N . ALA A 1 80 ? 27.019 -11.549 -20.179 1.00 97.38 80 ALA A N 1
ATOM 623 C CA . ALA A 1 80 ? 27.698 -12.824 -20.413 1.00 97.38 80 ALA A CA 1
ATOM 624 C C . ALA A 1 80 ? 26.753 -13.937 -20.901 1.00 97.38 80 ALA A C 1
ATOM 626 O O . ALA A 1 80 ? 27.215 -15.050 -21.136 1.00 97.38 80 ALA A O 1
ATOM 627 N N . ALA A 1 81 ? 25.447 -13.670 -21.012 1.00 96.31 81 ALA A N 1
ATOM 628 C CA . ALA A 1 81 ? 24.504 -14.616 -21.595 1.00 96.31 81 ALA A CA 1
ATOM 629 C C . ALA A 1 81 ? 24.655 -14.647 -23.124 1.00 96.31 81 ALA A C 1
ATOM 631 O O . ALA A 1 81 ? 24.910 -13.610 -23.736 1.00 96.31 81 ALA A O 1
ATOM 632 N N . ASP A 1 82 ? 24.437 -15.816 -23.734 1.00 96.44 82 ASP A N 1
ATOM 633 C CA . ASP A 1 82 ? 24.440 -15.967 -25.198 1.00 96.44 82 ASP A CA 1
ATOM 634 C C . ASP A 1 82 ? 23.381 -15.066 -25.860 1.00 96.44 82 ASP A C 1
ATOM 636 O O . ASP A 1 82 ? 23.630 -14.452 -26.896 1.00 96.44 82 ASP A O 1
ATOM 640 N N . ASP A 1 83 ? 22.214 -14.947 -25.218 1.00 97.06 83 ASP A N 1
ATOM 641 C CA . ASP A 1 83 ? 21.170 -13.975 -25.531 1.00 97.06 83 ASP A CA 1
ATOM 642 C C . ASP A 1 83 ? 20.716 -13.281 -24.240 1.00 97.06 83 ASP A C 1
ATOM 644 O O . ASP A 1 83 ? 20.089 -13.885 -23.365 1.00 97.06 83 ASP A O 1
ATOM 648 N N . PHE A 1 84 ? 21.022 -11.990 -24.111 1.00 96.25 84 PHE A N 1
ATOM 649 C CA . PHE A 1 84 ? 20.659 -11.217 -22.924 1.00 96.25 84 PHE A CA 1
ATOM 650 C C . PHE A 1 84 ? 19.138 -10.994 -22.796 1.00 96.25 84 PHE A C 1
ATOM 652 O O . PHE A 1 84 ? 18.652 -10.737 -21.692 1.00 96.25 84 PHE A O 1
ATOM 659 N N . LEU A 1 85 ? 18.370 -11.104 -23.889 1.00 97.19 85 LEU A N 1
ATOM 660 C CA . LEU A 1 85 ? 16.908 -10.999 -23.847 1.00 97.19 85 LEU A CA 1
ATOM 661 C C . LEU A 1 85 ? 16.282 -12.223 -23.171 1.00 97.19 85 LEU A C 1
ATOM 663 O O . LEU A 1 85 ? 15.273 -12.092 -22.479 1.00 97.19 85 LEU A O 1
ATOM 667 N N . ALA A 1 86 ? 16.913 -13.393 -23.304 1.00 97.38 86 ALA A N 1
ATOM 668 C CA . ALA A 1 86 ? 16.465 -14.632 -22.672 1.00 97.38 86 ALA A CA 1
ATOM 669 C C . ALA A 1 86 ? 16.583 -14.606 -21.136 1.00 97.38 86 ALA A C 1
ATOM 671 O O . ALA A 1 86 ? 15.952 -15.414 -20.457 1.00 97.38 86 ALA A O 1
ATOM 672 N N . VAL A 1 87 ? 17.367 -13.675 -20.580 1.00 97.81 87 VAL A N 1
ATOM 673 C CA . VAL A 1 87 ? 17.557 -13.502 -19.129 1.00 97.81 87 VAL A CA 1
ATOM 674 C C . VAL A 1 87 ? 16.862 -12.254 -18.568 1.00 97.81 87 VAL A C 1
ATOM 676 O O . VAL A 1 87 ? 17.165 -11.824 -17.451 1.00 97.81 87 VAL A O 1
ATOM 679 N N . ILE A 1 88 ? 15.919 -11.663 -19.312 1.00 98.38 88 ILE A N 1
ATOM 680 C CA . ILE A 1 88 ? 15.010 -10.643 -18.772 1.00 98.38 88 ILE A CA 1
ATOM 681 C C . ILE A 1 88 ? 14.152 -11.278 -17.672 1.00 98.38 88 ILE A C 1
ATOM 683 O O . ILE A 1 88 ? 13.600 -12.364 -17.836 1.00 98.38 88 ILE A O 1
ATOM 687 N N . ASN A 1 89 ? 14.039 -10.591 -16.538 1.00 97.75 89 ASN A N 1
ATOM 688 C CA . ASN A 1 89 ? 13.159 -10.993 -15.453 1.00 97.75 89 ASN A CA 1
ATOM 689 C C . ASN A 1 89 ? 11.698 -10.728 -15.863 1.00 97.75 89 ASN A C 1
ATOM 691 O O . ASN A 1 89 ? 11.325 -9.560 -16.003 1.00 97.75 89 ASN A O 1
ATOM 695 N N . PRO A 1 90 ? 10.846 -11.758 -16.018 1.00 97.38 90 PRO A N 1
ATOM 696 C CA . PRO A 1 90 ? 9.441 -11.557 -16.372 1.00 97.38 90 PRO A CA 1
ATOM 697 C C . PRO A 1 90 ? 8.658 -10.804 -15.285 1.00 97.38 90 PRO A C 1
ATOM 699 O O . PRO A 1 90 ? 7.609 -10.233 -15.570 1.00 97.38 90 PRO A O 1
ATOM 702 N N . GLU A 1 91 ? 9.175 -10.764 -14.055 1.00 96.81 91 GLU A N 1
ATOM 703 C CA . GLU A 1 91 ? 8.600 -10.042 -12.919 1.00 96.81 91 GLU A CA 1
ATOM 704 C C . GLU A 1 91 ? 9.260 -8.672 -12.685 1.00 96.81 91 GLU A C 1
ATOM 706 O O . GLU A 1 91 ? 8.999 -8.028 -11.669 1.00 96.81 91 GLU A O 1
ATOM 711 N N . SER A 1 92 ? 10.080 -8.169 -13.625 1.00 97.56 92 SER A N 1
ATOM 712 C CA . SER A 1 92 ? 10.745 -6.859 -13.488 1.00 97.56 92 SER A CA 1
ATOM 713 C C . SER A 1 92 ? 9.766 -5.692 -13.327 1.00 97.56 92 SER A C 1
ATOM 715 O O . SER A 1 92 ? 10.145 -4.624 -12.846 1.00 97.56 92 SER A O 1
ATOM 717 N N . LEU A 1 93 ? 8.515 -5.879 -13.761 1.00 98.44 93 LEU A N 1
ATOM 718 C CA . LEU A 1 93 ? 7.396 -4.981 -13.514 1.00 98.44 93 LEU A CA 1
ATOM 719 C C . LEU A 1 93 ? 6.135 -5.798 -13.229 1.00 98.44 93 LEU A C 1
ATOM 721 O O . LEU A 1 93 ? 5.625 -6.498 -14.101 1.00 98.44 93 LEU A O 1
ATOM 725 N N . VAL A 1 94 ? 5.571 -5.616 -12.039 1.00 98.25 94 VAL A N 1
ATOM 726 C CA . VAL A 1 94 ? 4.241 -6.114 -11.688 1.00 98.25 94 VAL A CA 1
ATOM 727 C C . VAL A 1 94 ? 3.317 -4.929 -11.434 1.00 98.25 94 VAL A C 1
ATOM 729 O O . VAL A 1 94 ? 3.587 -4.088 -10.577 1.00 98.25 94 VAL A O 1
ATOM 732 N N . ILE A 1 95 ? 2.206 -4.870 -12.167 1.00 98.56 95 ILE A N 1
ATOM 733 C CA . ILE A 1 95 ? 1.181 -3.837 -11.995 1.00 98.56 95 ILE A CA 1
ATOM 734 C C . ILE A 1 95 ? 0.100 -4.363 -11.050 1.00 98.56 95 ILE A C 1
ATOM 736 O O . ILE A 1 95 ? -0.441 -5.454 -11.245 1.00 98.56 95 ILE A O 1
ATOM 740 N N . LYS A 1 96 ? -0.217 -3.589 -10.013 1.00 98.38 96 LYS A N 1
ATOM 741 C CA . LYS A 1 96 ? -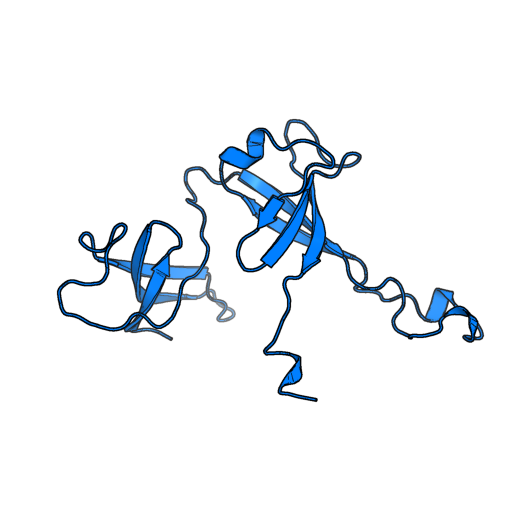1.265 -3.882 -9.033 1.00 98.38 96 LYS A CA 1
ATOM 742 C C . LYS A 1 96 ? -2.251 -2.726 -8.967 1.00 98.38 96 LYS A C 1
ATOM 744 O O . LYS A 1 96 ? -1.866 -1.573 -9.114 1.00 98.38 96 LYS A O 1
ATOM 749 N N . GLN A 1 97 ? -3.511 -3.047 -8.708 1.00 98.31 97 GLN A N 1
ATOM 750 C CA . GLN A 1 97 ? -4.524 -2.057 -8.355 1.00 98.31 97 GLN A CA 1
ATOM 751 C C . GLN A 1 97 ? -4.646 -2.017 -6.836 1.00 98.31 97 GLN A C 1
ATOM 753 O O . GLN A 1 97 ? -4.664 -3.065 -6.185 1.00 98.31 97 GLN A O 1
ATOM 758 N N . GLY A 1 98 ? -4.685 -0.817 -6.274 1.00 97.44 98 GLY A N 1
ATOM 759 C CA . GLY A 1 98 ? -4.710 -0.610 -4.836 1.00 97.44 98 GLY A CA 1
ATOM 760 C C . GLY A 1 98 ? -5.395 0.690 -4.454 1.00 97.44 98 GLY A C 1
ATOM 761 O O . GLY A 1 98 ? -6.091 1.311 -5.256 1.00 97.44 98 GLY A O 1
ATOM 762 N N . TYR A 1 99 ? -5.181 1.089 -3.205 1.00 98.38 99 TYR A N 1
ATOM 763 C CA . TYR A 1 99 ? -5.806 2.265 -2.624 1.00 98.38 99 TYR A CA 1
ATOM 764 C C . TYR A 1 99 ? -4.786 3.114 -1.867 1.00 98.38 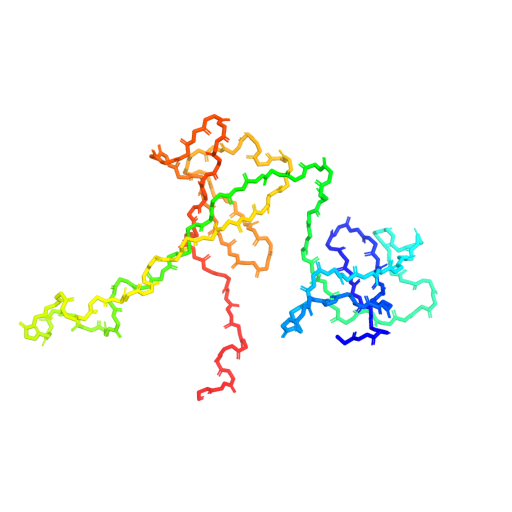99 TYR A C 1
ATOM 766 O O . TYR A 1 99 ? -3.929 2.582 -1.162 1.00 98.38 99 TYR A O 1
ATOM 774 N N . ALA A 1 100 ? -4.911 4.431 -1.994 1.00 97.88 100 ALA A N 1
ATOM 775 C CA . ALA A 1 100 ? -4.078 5.436 -1.342 1.00 97.88 100 ALA A CA 1
ATOM 776 C C . ALA A 1 100 ? -4.912 6.349 -0.434 1.00 97.88 100 ALA A C 1
ATOM 778 O O . ALA A 1 100 ? -6.123 6.481 -0.606 1.00 97.88 100 ALA A O 1
ATOM 779 N N . GLU A 1 101 ? -4.275 7.004 0.536 1.00 98.00 101 GLU A N 1
ATOM 780 C CA . GLU A 1 101 ? -4.944 8.020 1.351 1.00 98.00 101 GLU A CA 1
ATOM 781 C C . GLU A 1 101 ? -5.250 9.305 0.546 1.00 98.00 101 GLU A C 1
ATOM 783 O O . GLU A 1 101 ? -4.540 9.612 -0.416 1.00 98.00 101 GLU A O 1
ATOM 788 N N . PRO A 1 102 ? -6.266 10.101 0.942 1.00 97.62 102 PRO A N 1
ATOM 789 C CA . PRO A 1 102 ? -6.701 11.293 0.201 1.00 97.62 102 PRO A CA 1
ATOM 790 C C . PRO A 1 102 ? -5.612 12.334 -0.056 1.00 97.62 102 PRO A C 1
ATOM 792 O O . PRO A 1 102 ? -5.679 13.064 -1.042 1.00 97.62 102 PRO A O 1
ATOM 795 N N . SER A 1 103 ? -4.614 12.423 0.830 1.00 96.94 103 SER A N 1
ATOM 796 C CA . SER A 1 103 ? -3.530 13.407 0.725 1.00 96.94 103 SER A CA 1
ATOM 797 C C . SER A 1 103 ? -2.727 13.250 -0.576 1.00 96.94 103 SER A C 1
ATOM 799 O O . SER A 1 103 ? -2.181 14.224 -1.094 1.00 96.94 103 SER A O 1
ATOM 801 N N . LEU A 1 104 ? -2.718 12.042 -1.152 1.00 97.38 104 LEU A N 1
ATOM 802 C CA . LEU A 1 104 ? -2.020 11.721 -2.393 1.00 97.38 104 LEU A CA 1
ATOM 803 C C . LEU A 1 104 ? -2.762 12.184 -3.656 1.00 97.38 104 LEU A C 1
ATOM 805 O O . LEU A 1 104 ? -2.194 12.096 -4.741 1.00 97.38 104 LEU A O 1
ATOM 809 N N . ALA A 1 105 ? -3.968 12.755 -3.541 1.00 96.25 105 ALA A N 1
ATOM 810 C CA . ALA A 1 105 ? -4.653 13.405 -4.666 1.00 96.25 105 ALA A CA 1
ATOM 811 C C . ALA A 1 105 ? -3.833 14.554 -5.275 1.00 96.25 105 ALA A C 1
ATOM 813 O O . ALA A 1 105 ? -3.959 14.850 -6.459 1.00 96.25 105 ALA A O 1
ATOM 814 N N . GLN A 1 106 ? -2.994 15.199 -4.461 1.00 95.44 106 GLN A N 1
ATOM 815 C CA . GLN A 1 106 ? -2.115 16.298 -4.865 1.00 95.44 106 GLN A CA 1
ATOM 816 C C . GLN A 1 106 ? -0.658 15.841 -5.001 1.00 95.44 106 GLN A C 1
ATOM 818 O O . GLN A 1 106 ? 0.265 16.637 -4.824 1.00 95.44 106 GLN A O 1
ATOM 823 N N . ALA A 1 107 ? -0.426 14.547 -5.248 1.00 96.94 107 ALA A N 1
ATOM 824 C CA . ALA A 1 107 ? 0.924 14.046 -5.429 1.00 96.94 107 ALA A CA 1
ATOM 825 C C . ALA A 1 107 ? 1.605 14.717 -6.631 1.00 96.94 107 ALA A C 1
ATOM 827 O O . ALA A 1 107 ? 0.997 14.934 -7.677 1.00 96.94 107 ALA A O 1
ATOM 828 N N . GLU A 1 108 ? 2.887 15.036 -6.479 1.00 96.62 108 GLU A N 1
ATOM 829 C CA . GLU A 1 108 ? 3.676 15.680 -7.528 1.00 96.62 108 GLU A CA 1
ATOM 830 C C . GLU A 1 108 ? 4.565 14.643 -8.218 1.00 96.62 108 GLU A C 1
ATOM 832 O O . GLU A 1 108 ? 5.209 13.815 -7.564 1.00 96.62 108 GLU A O 1
ATOM 837 N N . ALA A 1 109 ? 4.624 14.691 -9.549 1.00 96.69 109 ALA A N 1
ATOM 838 C CA . ALA A 1 109 ? 5.494 13.809 -10.317 1.00 96.69 109 ALA A CA 1
ATOM 839 C C . ALA A 1 109 ? 6.962 13.978 -9.892 1.00 96.69 109 ALA A C 1
ATOM 841 O O . ALA A 1 109 ? 7.461 15.092 -9.743 1.00 96.69 109 ALA A O 1
ATOM 842 N N . GLY A 1 110 ? 7.656 12.859 -9.675 1.00 89.94 110 GLY A N 1
ATOM 843 C CA . GLY A 1 110 ? 9.054 12.849 -9.223 1.00 89.94 110 GLY A CA 1
ATOM 844 C C . GLY A 1 110 ? 9.277 13.162 -7.736 1.00 89.94 110 GLY A C 1
ATOM 845 O O . GLY A 1 110 ? 10.369 12.900 -7.231 1.00 89.94 110 GLY A O 1
ATOM 846 N N . LYS A 1 111 ? 8.266 13.641 -6.997 1.00 97.81 111 LYS A N 1
ATOM 847 C CA . LYS A 1 111 ? 8.346 13.769 -5.537 1.00 97.81 111 LYS A CA 1
ATOM 848 C C . LYS A 1 111 ? 8.292 12.389 -4.889 1.00 97.81 111 LYS A C 1
ATOM 850 O O . LYS A 1 111 ? 7.463 11.551 -5.246 1.00 97.81 111 LYS A O 1
ATOM 855 N N . ALA A 1 112 ? 9.200 12.152 -3.946 1.00 97.94 112 ALA A N 1
ATOM 856 C CA . ALA A 1 112 ? 9.292 10.885 -3.237 1.00 97.94 112 ALA A CA 1
ATOM 857 C C . ALA A 1 112 ? 8.329 10.847 -2.044 1.00 97.94 112 ALA A C 1
ATOM 859 O O . ALA A 1 112 ? 8.295 11.763 -1.222 1.00 97.94 112 ALA A O 1
ATOM 860 N N . TYR A 1 113 ? 7.605 9.741 -1.926 1.00 98.31 113 TYR A N 1
ATOM 861 C CA . TYR A 1 113 ? 6.712 9.412 -0.824 1.00 98.31 113 TYR A CA 1
ATOM 862 C C . TYR A 1 113 ? 7.142 8.076 -0.233 1.00 98.31 113 TYR A C 1
ATOM 864 O O . TYR A 1 113 ? 7.481 7.153 -0.968 1.00 98.31 113 TYR A O 1
ATOM 872 N N . GLN A 1 114 ? 7.120 7.942 1.089 1.00 98.25 114 GLN A N 1
ATOM 873 C CA . GLN A 1 114 ? 7.263 6.634 1.716 1.00 98.25 114 GLN A CA 1
ATOM 874 C C . GLN A 1 114 ? 5.869 6.069 1.972 1.00 98.25 114 GLN A C 1
ATOM 876 O O . GLN A 1 114 ? 5.138 6.594 2.809 1.00 98.25 114 GLN A O 1
ATOM 881 N N . PHE A 1 115 ? 5.503 4.995 1.278 1.00 97.94 115 PHE A N 1
ATOM 882 C CA . PHE A 1 115 ? 4.322 4.225 1.652 1.00 97.94 115 PHE A CA 1
ATOM 883 C C . PHE A 1 115 ? 4.732 3.330 2.816 1.00 97.94 115 PHE A C 1
ATOM 885 O O . PHE A 1 115 ? 5.603 2.463 2.683 1.00 97.94 115 PHE A O 1
ATOM 892 N N . GLU A 1 116 ? 4.176 3.614 3.992 1.00 97.06 116 GLU A N 1
ATOM 893 C CA . GLU A 1 116 ? 4.638 3.003 5.230 1.00 97.06 116 GLU A CA 1
ATOM 894 C C . GLU A 1 116 ? 4.600 1.470 5.166 1.00 97.06 116 GLU A C 1
ATOM 896 O O . GLU A 1 116 ? 3.593 0.862 4.810 1.00 97.06 116 GLU A O 1
ATOM 901 N N . ARG A 1 117 ? 5.702 0.840 5.587 1.00 94.94 117 ARG A N 1
ATOM 902 C CA . ARG A 1 117 ? 5.937 -0.616 5.549 1.00 94.94 117 ARG A CA 1
ATOM 903 C C . ARG A 1 117 ? 6.069 -1.243 4.152 1.00 94.94 117 ARG A C 1
ATOM 905 O O . ARG A 1 117 ? 6.394 -2.421 4.097 1.00 94.94 117 ARG A O 1
ATOM 912 N N . GLU A 1 118 ? 5.902 -0.485 3.072 1.00 96.56 118 GLU A N 1
ATOM 913 C CA . GLU A 1 118 ? 5.984 -1.000 1.697 1.00 96.56 118 GLU A CA 1
ATOM 914 C C . GLU A 1 118 ? 7.274 -0.568 0.986 1.00 96.56 118 GLU A C 1
ATOM 916 O O . GLU A 1 118 ? 8.036 -1.393 0.478 1.00 96.56 118 GLU A O 1
ATOM 921 N N . GLY A 1 119 ? 7.567 0.734 0.960 1.00 97.19 119 GLY A N 1
ATOM 922 C CA . GLY A 1 119 ? 8.707 1.255 0.205 1.00 97.19 119 GLY A CA 1
ATOM 923 C C . GLY A 1 119 ? 8.629 2.747 -0.071 1.00 97.19 119 GLY A C 1
ATOM 924 O O . GLY A 1 119 ? 7.779 3.457 0.464 1.00 97.19 119 GLY A O 1
ATOM 925 N N . TYR A 1 120 ? 9.525 3.213 -0.932 1.00 98.12 120 TYR A N 1
ATOM 926 C CA . TYR A 1 120 ? 9.499 4.562 -1.482 1.00 98.12 120 TYR A CA 1
ATOM 927 C C . TYR A 1 120 ? 8.890 4.541 -2.876 1.00 98.12 120 TYR A C 1
ATOM 929 O O . TYR A 1 120 ? 9.230 3.686 -3.695 1.00 98.12 120 TYR A O 1
ATOM 937 N N . PHE A 1 121 ? 8.005 5.495 -3.130 1.00 98.62 121 PHE A N 1
ATOM 938 C CA . PHE A 1 121 ? 7.224 5.619 -4.347 1.00 98.62 121 PHE A CA 1
ATOM 939 C C . PHE A 1 121 ? 7.273 7.053 -4.871 1.00 98.62 121 PHE A C 1
ATOM 941 O O . PHE A 1 121 ? 7.492 7.996 -4.111 1.00 98.62 121 PHE A O 1
ATOM 948 N N . CYS A 1 122 ? 7.032 7.230 -6.163 1.00 98.31 122 CYS A N 1
ATOM 949 C CA . CYS A 1 122 ? 6.777 8.537 -6.761 1.00 98.31 122 CYS A CA 1
ATOM 950 C C . CYS A 1 122 ? 5.626 8.445 -7.761 1.00 98.31 122 CYS A C 1
ATOM 952 O O . CYS A 1 122 ? 5.368 7.377 -8.325 1.00 98.31 122 CYS A O 1
ATOM 954 N N . LEU A 1 123 ? 4.929 9.563 -7.970 1.00 98.50 123 LEU A N 1
ATOM 955 C CA . LEU A 1 123 ? 3.916 9.648 -9.015 1.00 98.50 123 LEU A CA 1
ATOM 956 C C . LEU A 1 123 ? 4.610 9.583 -10.385 1.00 98.50 123 LEU A C 1
ATOM 958 O O . LEU A 1 123 ? 5.566 10.323 -10.644 1.00 98.50 123 LEU A O 1
ATOM 962 N N . ASP A 1 124 ? 4.143 8.680 -11.242 1.00 98.25 124 ASP A N 1
ATOM 963 C CA . ASP A 1 124 ? 4.669 8.477 -12.586 1.00 98.25 124 ASP A CA 1
ATOM 964 C C . ASP A 1 124 ? 4.305 9.669 -13.486 1.00 98.25 124 ASP A C 1
ATOM 966 O O . ASP A 1 124 ? 3.135 9.993 -13.667 1.00 98.25 124 ASP A O 1
ATOM 970 N N . SER A 1 125 ? 5.306 10.321 -14.078 1.00 97.12 125 SER A N 1
ATOM 971 C CA . SER A 1 125 ? 5.115 11.527 -14.896 1.00 97.12 125 SER A CA 1
ATOM 972 C C . SER A 1 125 ? 4.491 11.279 -16.271 1.00 97.12 125 SER A C 1
ATOM 974 O O . SER A 1 125 ? 4.073 12.229 -16.930 1.00 97.12 125 SER A O 1
ATOM 976 N N . ARG A 1 126 ? 4.467 10.028 -16.738 1.00 97.44 126 ARG A N 1
ATOM 977 C CA . ARG A 1 126 ? 4.000 9.644 -18.073 1.00 97.44 126 ARG A CA 1
ATOM 978 C C . ARG A 1 126 ? 2.606 9.030 -18.042 1.00 97.44 126 ARG A C 1
ATOM 980 O O . ARG A 1 126 ? 1.840 9.238 -18.978 1.00 97.44 126 ARG A O 1
ATOM 987 N N . TYR A 1 127 ? 2.315 8.227 -17.027 1.00 97.25 127 TYR A N 1
ATOM 988 C CA . TYR A 1 127 ? 1.103 7.414 -16.960 1.00 97.25 127 TYR A CA 1
ATOM 989 C C . TYR A 1 127 ? 0.081 7.929 -15.948 1.00 97.25 127 TYR A C 1
ATOM 991 O O . TYR A 1 127 ? -1.096 7.584 -16.069 1.00 97.25 127 TYR A O 1
ATOM 999 N N . ALA A 1 128 ? 0.488 8.758 -14.981 1.00 96.00 128 ALA A N 1
ATOM 1000 C CA . ALA A 1 128 ? -0.479 9.428 -14.126 1.00 96.00 128 ALA A CA 1
ATOM 1001 C C . ALA A 1 128 ? -1.269 10.479 -14.917 1.00 96.00 128 ALA A C 1
ATOM 1003 O O . ALA A 1 128 ? -0.744 11.185 -15.778 1.00 96.00 128 ALA A O 1
ATOM 1004 N N . THR A 1 129 ? -2.551 10.593 -14.594 1.00 94.56 129 THR A N 1
ATOM 1005 C CA . THR A 1 129 ? -3.473 11.590 -15.146 1.00 94.56 129 THR A CA 1
ATOM 1006 C C . THR A 1 129 ? -4.265 12.227 -14.009 1.00 94.56 129 THR A C 1
ATOM 1008 O O . THR A 1 129 ? -4.228 11.751 -12.876 1.00 94.56 129 THR A O 1
ATOM 1011 N N . ALA A 1 130 ? -5.040 13.272 -14.307 1.00 89.06 130 ALA A N 1
ATOM 1012 C CA . ALA A 1 130 ? -5.883 13.939 -13.313 1.00 89.06 130 ALA A CA 1
ATOM 1013 C C . ALA A 1 130 ? -6.905 13.004 -12.629 1.00 89.06 130 ALA A C 1
ATOM 1015 O O . ALA A 1 130 ? -7.349 13.295 -11.523 1.00 89.06 130 ALA A O 1
ATOM 1016 N N . THR A 1 131 ? -7.283 11.895 -13.272 1.00 89.94 131 THR A N 1
ATOM 1017 C CA . THR A 1 131 ? -8.290 10.943 -12.770 1.00 89.94 131 THR A CA 1
ATOM 1018 C C . THR A 1 131 ? -7.727 9.555 -12.473 1.00 89.94 131 THR A C 1
ATOM 1020 O O . THR A 1 131 ? -8.467 8.693 -12.012 1.00 89.94 131 THR A O 1
ATOM 1023 N N . ASN A 1 132 ? -6.447 9.315 -12.762 1.00 94.75 132 ASN A N 1
ATOM 1024 C CA . ASN A 1 132 ? -5.791 8.031 -12.540 1.00 94.75 132 ASN A CA 1
ATOM 1025 C C . ASN A 1 132 ? -4.391 8.259 -11.977 1.00 94.75 132 ASN A C 1
ATOM 1027 O O . ASN A 1 132 ? -3.494 8.705 -12.696 1.00 94.75 132 ASN A O 1
ATOM 1031 N N . LEU A 1 133 ? -4.207 7.945 -10.700 1.00 98.12 133 LEU A N 1
ATOM 1032 C CA . LEU A 1 133 ? -2.912 8.052 -10.046 1.00 98.12 133 LEU A CA 1
ATOM 1033 C C . LEU A 1 133 ? -2.119 6.767 -10.284 1.00 98.12 133 LEU A C 1
ATOM 1035 O O . LEU A 1 133 ? -2.594 5.670 -9.993 1.00 98.12 133 LEU A O 1
ATOM 1039 N N . VAL A 1 134 ? -0.897 6.922 -10.788 1.00 98.62 134 VAL A N 1
ATOM 1040 C CA . VAL A 1 134 ? 0.024 5.815 -11.055 1.00 98.62 134 VAL A CA 1
ATOM 1041 C C . VAL A 1 134 ? 1.289 6.042 -10.246 1.00 98.62 134 VAL A C 1
ATOM 1043 O O . VAL A 1 134 ? 1.977 7.042 -10.445 1.00 98.62 134 VAL A O 1
ATOM 1046 N N . PHE A 1 135 ? 1.603 5.125 -9.336 1.00 98.69 135 PHE A N 1
ATOM 1047 C CA . PHE A 1 135 ? 2.788 5.207 -8.489 1.00 98.69 135 PHE A CA 1
ATOM 1048 C C . PHE A 1 135 ? 3.817 4.150 -8.871 1.00 98.69 135 PHE A C 1
ATOM 1050 O O . PHE A 1 135 ? 3.519 2.958 -8.907 1.00 98.69 135 PHE A O 1
ATOM 1057 N N . ASN A 1 136 ? 5.056 4.584 -9.078 1.00 98.62 136 ASN A N 1
ATOM 1058 C CA . ASN A 1 136 ? 6.200 3.703 -9.276 1.00 98.62 136 ASN A CA 1
ATOM 1059 C C . ASN A 1 136 ? 6.869 3.427 -7.936 1.00 98.62 136 ASN A C 1
ATOM 1061 O O . ASN A 1 136 ? 7.215 4.374 -7.231 1.00 98.62 136 ASN A O 1
ATOM 1065 N N . ARG A 1 137 ? 7.107 2.156 -7.597 1.00 98.25 137 ARG A N 1
ATOM 1066 C CA . ARG A 1 137 ? 7.977 1.808 -6.470 1.00 98.25 137 ARG A CA 1
ATOM 1067 C C . ARG A 1 137 ? 9.427 2.056 -6.866 1.00 98.25 137 ARG A C 1
ATOM 1069 O O . ARG A 1 137 ? 9.987 1.295 -7.649 1.00 98.25 137 ARG A O 1
ATOM 1076 N N . THR A 1 138 ? 10.032 3.087 -6.290 1.00 96.38 138 THR A N 1
ATOM 1077 C CA . THR A 1 138 ? 11.450 3.417 -6.460 1.00 96.38 138 THR A CA 1
ATOM 1078 C C . THR A 1 138 ? 12.333 2.342 -5.833 1.00 96.38 138 THR A C 1
ATOM 1080 O O . THR A 1 138 ? 13.282 1.876 -6.453 1.00 96.38 138 THR A O 1
ATOM 1083 N N . VAL A 1 139 ? 12.023 1.945 -4.595 1.00 96.06 139 VAL A N 1
ATOM 1084 C CA . VAL A 1 139 ? 12.720 0.870 -3.875 1.00 96.06 139 VAL A CA 1
ATOM 1085 C C . VAL A 1 139 ? 11.859 0.376 -2.709 1.00 96.06 139 VAL A C 1
ATOM 1087 O O . VAL A 1 139 ? 11.134 1.159 -2.092 1.00 96.06 139 VAL A O 1
ATOM 1090 N N . GLY A 1 140 ? 11.921 -0.921 -2.400 1.00 94.62 140 GLY A N 1
ATOM 1091 C CA . GLY A 1 140 ? 11.315 -1.473 -1.184 1.00 94.62 140 GLY A CA 1
ATOM 1092 C C . GLY A 1 140 ? 12.035 -1.006 0.085 1.00 94.62 140 GLY A C 1
ATOM 1093 O O . GLY A 1 140 ? 13.172 -0.530 0.037 1.00 94.62 140 GLY A O 1
ATOM 1094 N N . LEU A 1 141 ? 11.390 -1.143 1.245 1.00 93.75 141 LEU A N 1
ATOM 1095 C CA . LEU A 1 141 ? 12.098 -0.969 2.517 1.00 93.75 141 LEU A CA 1
ATOM 1096 C C . LEU A 1 141 ? 13.101 -2.107 2.731 1.00 93.75 141 LEU A C 1
ATOM 1098 O O . LEU A 1 141 ? 13.009 -3.170 2.118 1.00 93.75 141 LEU A O 1
ATOM 1102 N N . ARG A 1 142 ? 14.068 -1.890 3.627 1.00 88.44 142 ARG A N 1
ATOM 1103 C CA . ARG A 1 142 ? 15.021 -2.933 4.010 1.00 88.44 142 ARG A CA 1
ATOM 1104 C C . ARG A 1 142 ? 14.267 -4.097 4.651 1.00 88.44 142 ARG A C 1
ATOM 1106 O O . ARG A 1 142 ? 13.871 -4.007 5.811 1.00 88.44 142 ARG A O 1
ATOM 1113 N N . ASP A 1 143 ? 14.126 -5.188 3.913 1.00 73.56 143 ASP A N 1
ATOM 1114 C CA . ASP A 1 143 ? 13.613 -6.434 4.460 1.00 73.56 143 ASP A CA 1
ATOM 1115 C C . ASP A 1 143 ? 14.732 -7.147 5.232 1.00 73.56 143 ASP A C 1
ATOM 1117 O O . ASP A 1 143 ? 15.725 -7.615 4.670 1.00 73.56 143 ASP A O 1
ATOM 1121 N N . THR A 1 144 ? 14.617 -7.162 6.559 1.00 61.09 144 THR A N 1
ATOM 1122 C CA . THR A 1 144 ? 15.539 -7.881 7.448 1.00 61.09 144 THR A CA 1
ATOM 1123 C C . THR A 1 144 ? 15.119 -9.325 7.706 1.00 61.09 144 THR A C 1
ATOM 1125 O O . THR A 1 144 ? 15.894 -10.062 8.307 1.00 61.09 144 THR A O 1
ATOM 1128 N N . TRP A 1 145 ? 13.924 -9.732 7.276 1.00 58.81 145 TRP A N 1
ATOM 1129 C CA . TRP A 1 145 ? 13.381 -11.072 7.498 1.00 58.81 145 TRP A CA 1
ATOM 1130 C C . TRP A 1 145 ? 13.686 -12.015 6.333 1.00 58.81 145 TRP A C 1
ATOM 1132 O O . TRP A 1 145 ? 13.975 -13.182 6.576 1.00 58.81 145 TRP A O 1
ATOM 1142 N N . ALA A 1 146 ? 13.744 -11.507 5.097 1.00 53.06 146 ALA A N 1
ATOM 1143 C CA . ALA A 1 146 ? 14.131 -12.298 3.922 1.00 53.06 146 ALA A CA 1
ATOM 1144 C C . ALA A 1 146 ? 15.553 -12.896 4.016 1.00 53.06 146 ALA A C 1
ATOM 1146 O O . ALA A 1 146 ? 15.819 -13.941 3.438 1.00 53.06 146 ALA A O 1
ATOM 1147 N N . LYS A 1 147 ? 16.460 -12.285 4.794 1.00 39.25 147 LYS A N 1
ATOM 1148 C CA . LYS A 1 147 ? 17.831 -12.793 5.011 1.00 39.25 147 LYS A CA 1
ATOM 1149 C C . LYS A 1 147 ? 17.953 -13.909 6.053 1.00 39.25 147 LYS A C 1
ATOM 1151 O O . LYS A 1 147 ? 19.048 -14.415 6.249 1.00 39.25 147 LYS A O 1
ATOM 1156 N N . ALA A 1 148 ? 16.880 -14.259 6.761 1.00 34.62 148 ALA A N 1
ATOM 1157 C CA . ALA A 1 148 ? 16.920 -15.310 7.780 1.00 34.62 148 ALA A CA 1
ATOM 1158 C C . ALA A 1 148 ? 16.621 -16.716 7.218 1.00 34.62 148 ALA A C 1
ATOM 1160 O O . ALA A 1 148 ? 16.524 -17.662 7.997 1.00 34.62 148 ALA A O 1
ATOM 1161 N N . GLY A 1 149 ? 16.438 -16.845 5.897 1.00 39.56 149 GLY A N 1
ATOM 1162 C CA . GLY A 1 149 ? 16.034 -18.086 5.228 1.00 39.56 149 GLY A CA 1
ATOM 1163 C C . GLY A 1 149 ? 16.875 -18.491 4.012 1.00 39.56 149 GLY A C 1
ATOM 1164 O O . GLY A 1 149 ? 16.424 -19.360 3.273 1.00 39.56 149 GLY A O 1
ATOM 1165 N N . GLU A 1 150 ? 18.052 -17.888 3.815 1.00 32.78 150 GLU A N 1
ATOM 1166 C CA . GLU A 1 150 ? 19.112 -18.404 2.925 1.00 32.78 150 GLU A CA 1
ATOM 1167 C C . GLU A 1 150 ? 20.277 -18.956 3.750 1.00 32.78 150 GLU A C 1
ATOM 1169 O O . GLU A 1 150 ? 20.674 -18.280 4.730 1.00 32.78 150 GLU A O 1
#

InterPro domains:
  IPR011035 Large ribosomal subunit protein bL25/Gln-tRNA synthetase, anti-codon-binding domain superfamily [SSF50715] (2-143)
  IPR020056 Large ribosomal subunit protein bL25/Gln-tRNA synthetase, N-terminal [G3DSA:2.40.240.10] (1-58)
  IPR020056 Large ribosomal subunit protein bL25/Gln-tRNA synthetase, N-terminal [G3DSA:2.40.240.10] (59-143)
  IPR020059 Glutamyl/glutaminyl-tRNA synthetase, class Ib, anti-codon binding domain [PF03950] (3-35)
  IPR049437 tRNA synthetases class I (E and Q), anti-codon binding domain [PF20974] (52-124)
  IPR050132 Glutamine/Glutamate--tRNA Ligase [PTHR43097] (4-144)

Radius of gyration: 19.73 Å; chains: 1; bounding box: 44×37×56 Å